Protein AF-C7M973-F1 (afdb_monomer)

Sequence (51 aa):
MTAEFKELKKELDSLLAKVEQLPRTRELSLVITKLEEGTMWLEKEIRKQEK

Structure (mmCIF, N/CA/C/O backbone):
data_AF-C7M973-F1
#
_entry.id   AF-C7M973-F1
#
loop_
_atom_site.group_PDB
_atom_site.id
_atom_site.type_symbol
_atom_site.label_atom_id
_atom_site.label_alt_id
_atom_site.label_comp_id
_atom_site.label_asym_id
_atom_site.label_entity_id
_atom_site.label_seq_id
_atom_site.pdbx_PDB_ins_code
_atom_site.Cartn_x
_atom_site.Cartn_y
_atom_site.Cartn_z
_atom_site.occupancy
_atom_site.B_iso_or_equiv
_atom_site.auth_seq_id
_atom_site.auth_comp_id
_atom_site.auth_asym_id
_atom_site.auth_atom_id
_atom_site.pdbx_PDB_model_num
ATOM 1 N N . MET A 1 1 ? 2.516 3.108 -20.481 1.00 65.25 1 MET A N 1
ATOM 2 C CA . MET A 1 1 ? 2.974 2.070 -19.537 1.00 65.25 1 MET A CA 1
ATOM 3 C C . MET A 1 1 ? 3.715 2.635 -18.339 1.00 65.25 1 MET A C 1
ATOM 5 O O . MET A 1 1 ? 3.070 2.791 -17.317 1.00 65.25 1 MET A O 1
ATOM 9 N N . THR A 1 2 ? 4.994 3.023 -18.405 1.00 76.69 2 THR A N 1
ATOM 10 C CA . THR A 1 2 ? 5.743 3.489 -17.210 1.00 76.69 2 THR A CA 1
ATOM 11 C C . THR A 1 2 ? 5.079 4.647 -16.459 1.00 76.69 2 THR A C 1
ATOM 13 O O . THR A 1 2 ? 5.086 4.656 -15.232 1.00 76.69 2 THR A O 1
ATOM 16 N N . ALA A 1 3 ? 4.468 5.599 -17.172 1.00 87.56 3 ALA A N 1
ATOM 17 C CA . ALA A 1 3 ? 3.715 6.694 -16.555 1.00 87.56 3 ALA A CA 1
ATOM 18 C C . ALA A 1 3 ? 2.468 6.211 -15.784 1.00 87.56 3 ALA A C 1
ATOM 20 O O . ALA A 1 3 ? 2.200 6.708 -14.697 1.00 87.56 3 ALA A O 1
ATOM 21 N N . GLU A 1 4 ? 1.756 5.204 -16.299 1.00 91.75 4 GLU A N 1
ATOM 22 C CA . GLU A 1 4 ? 0.560 4.631 -15.660 1.00 91.75 4 GLU A CA 1
ATOM 23 C C . GLU A 1 4 ? 0.935 3.862 -14.386 1.00 91.75 4 GLU A C 1
ATOM 25 O O . GL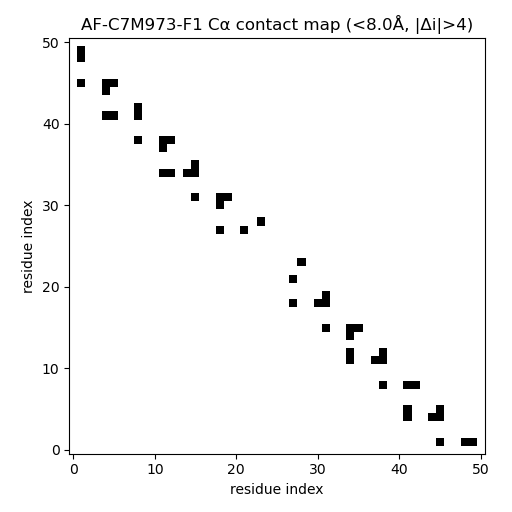U A 1 4 ? 0.280 4.019 -13.361 1.00 91.75 4 GLU A O 1
ATOM 30 N N . PHE A 1 5 ? 2.035 3.096 -14.404 1.00 92.56 5 PHE A N 1
ATOM 31 C CA . PHE A 1 5 ? 2.540 2.417 -13.203 1.00 92.56 5 PHE A CA 1
ATOM 32 C C . PHE A 1 5 ? 2.977 3.407 -12.116 1.00 92.56 5 PHE A C 1
ATOM 34 O O . PHE A 1 5 ? 2.722 3.176 -10.934 1.00 92.56 5 PHE A O 1
ATOM 41 N N . LYS A 1 6 ? 3.621 4.515 -12.507 1.00 93.81 6 LYS A N 1
ATOM 42 C CA . LYS A 1 6 ? 4.041 5.572 -11.576 1.00 93.81 6 LYS A CA 1
ATOM 43 C C . LYS A 1 6 ? 2.848 6.293 -10.952 1.00 93.81 6 LYS A C 1
ATOM 45 O O . LYS A 1 6 ? 2.868 6.525 -9.744 1.00 93.81 6 LYS A O 1
ATOM 50 N N . GLU A 1 7 ? 1.817 6.606 -11.738 1.00 96.25 7 GLU A N 1
ATOM 51 C CA . GLU A 1 7 ? 0.601 7.231 -11.205 1.00 96.25 7 GLU A CA 1
ATOM 52 C C . GLU A 1 7 ? -0.139 6.273 -10.264 1.00 96.25 7 GLU A C 1
ATOM 54 O O . GLU A 1 7 ? -0.448 6.647 -9.135 1.00 96.25 7 GLU A O 1
ATOM 59 N N . LEU A 1 8 ? -0.292 5.001 -10.647 1.00 96.38 8 LEU A N 1
ATOM 60 C CA . LEU A 1 8 ? -0.931 3.995 -9.797 1.00 96.38 8 LEU A CA 1
ATOM 61 C C . LEU A 1 8 ? -0.183 3.793 -8.470 1.00 96.38 8 LEU A C 1
ATOM 63 O O . LEU A 1 8 ? -0.803 3.675 -7.414 1.00 96.38 8 LEU A O 1
ATOM 67 N N . LYS A 1 9 ? 1.156 3.800 -8.494 1.00 96.81 9 LYS A N 1
ATOM 68 C CA . LYS A 1 9 ? 1.965 3.741 -7.268 1.00 96.81 9 LYS A CA 1
ATOM 69 C C . LYS A 1 9 ? 1.675 4.940 -6.357 1.00 96.81 9 LYS A C 1
ATOM 71 O O . LYS A 1 9 ? 1.485 4.765 -5.158 1.00 96.81 9 LYS A O 1
ATOM 76 N N . LYS A 1 10 ? 1.614 6.148 -6.920 1.00 97.06 10 LYS A N 1
ATOM 77 C CA . LYS A 1 10 ? 1.324 7.381 -6.173 1.00 97.06 10 LYS A CA 1
ATOM 78 C C . LYS A 1 10 ? -0.084 7.371 -5.566 1.00 97.06 10 LYS A C 1
ATOM 80 O O . LYS A 1 10 ? -0.270 7.839 -4.440 1.00 97.06 10 LYS A O 1
ATOM 85 N N . GLU A 1 11 ? -1.065 6.832 -6.285 1.00 97.69 11 GLU A N 1
ATOM 86 C CA . GLU A 1 11 ? -2.423 6.625 -5.775 1.00 97.69 11 GLU A CA 1
ATOM 87 C C . GLU A 1 11 ? -2.443 5.641 -4.598 1.00 97.69 11 GLU A C 1
ATOM 89 O O . GLU A 1 11 ? -3.055 5.941 -3.569 1.00 97.69 11 GLU A O 1
ATOM 94 N N . LEU A 1 12 ? -1.727 4.514 -4.703 1.00 97.62 12 LEU A N 1
ATOM 95 C CA . LEU A 1 12 ? -1.600 3.534 -3.618 1.00 97.62 12 LEU A CA 1
ATOM 96 C C . LEU A 1 12 ? -0.908 4.123 -2.386 1.00 97.62 12 LEU A C 1
ATOM 98 O O . LEU A 1 12 ? -1.414 3.955 -1.280 1.00 97.62 12 LEU A O 1
ATOM 102 N N . ASP A 1 13 ? 0.186 4.864 -2.569 1.00 97.88 13 ASP A N 1
ATOM 103 C CA . ASP A 1 13 ? 0.894 5.542 -1.475 1.00 97.88 13 ASP A CA 1
ATOM 104 C C . ASP A 1 13 ? -0.018 6.564 -0.773 1.00 97.88 13 ASP A C 1
ATOM 106 O O . ASP A 1 13 ? -0.050 6.660 0.455 1.00 97.88 13 ASP A O 1
ATOM 110 N N . SER A 1 14 ? -0.825 7.296 -1.548 1.00 98.12 14 SER A N 1
ATOM 111 C CA . SER A 1 14 ? -1.804 8.246 -1.007 1.00 98.12 14 SER A CA 1
ATOM 112 C C . SER A 1 14 ? -2.931 7.549 -0.242 1.00 98.12 14 SER A C 1
ATOM 114 O O . SER A 1 14 ? -3.428 8.081 0.752 1.00 98.12 14 SER A O 1
ATOM 116 N N . LEU A 1 15 ? -3.368 6.374 -0.702 1.00 98.19 15 LEU A N 1
ATOM 117 C CA . LEU A 1 15 ? -4.380 5.572 -0.019 1.00 98.19 15 LEU A CA 1
ATOM 118 C C . LEU A 1 15 ? -3.826 4.953 1.267 1.00 98.19 15 LEU A C 1
ATOM 120 O O . LEU A 1 15 ? -4.500 5.014 2.293 1.00 98.19 15 LEU A O 1
ATOM 124 N N . LEU A 1 16 ? -2.599 4.429 1.235 1.00 98.31 16 LEU A N 1
ATOM 125 C CA . LEU A 1 16 ? -1.891 3.907 2.403 1.00 98.31 16 LEU A CA 1
ATOM 126 C C . LEU A 1 16 ? -1.840 4.959 3.514 1.00 98.31 16 LEU A C 1
ATOM 128 O O . LEU A 1 16 ? -2.344 4.706 4.606 1.00 98.31 16 LEU A O 1
ATOM 132 N N . ALA A 1 17 ? -1.385 6.175 3.196 1.00 98.12 17 ALA A N 1
ATOM 133 C CA . ALA A 1 17 ? -1.324 7.276 4.157 1.00 98.12 17 ALA A CA 1
ATOM 134 C C . ALA A 1 17 ? -2.695 7.625 4.771 1.00 98.12 17 ALA A C 1
ATOM 136 O O . ALA A 1 17 ? -2.781 7.996 5.940 1.00 98.12 17 ALA A O 1
ATOM 137 N N . LYS A 1 18 ? -3.790 7.502 4.005 1.00 98.31 18 LYS A N 1
ATOM 138 C CA . LYS A 1 18 ? -5.155 7.712 4.521 1.00 98.31 18 LYS A CA 1
ATOM 139 C C . LYS A 1 18 ? -5.595 6.585 5.452 1.00 98.31 18 LYS A C 1
ATOM 141 O O . LYS A 1 18 ? -6.227 6.860 6.468 1.00 98.31 18 LYS A O 1
ATOM 146 N N . VAL A 1 19 ? -5.286 5.332 5.117 1.00 97.75 19 VAL A N 1
ATOM 147 C CA . VAL A 1 19 ? -5.662 4.166 5.933 1.00 97.75 19 VAL A CA 1
ATOM 148 C C . VAL A 1 19 ? -4.873 4.136 7.244 1.00 97.75 19 VAL A C 1
ATOM 150 O O . VAL A 1 19 ? -5.442 3.806 8.281 1.00 97.75 19 VAL A O 1
ATOM 153 N N . GLU A 1 20 ? -3.603 4.540 7.232 1.00 97.31 20 GLU A N 1
ATOM 154 C CA . GLU A 1 20 ? -2.767 4.640 8.438 1.00 97.31 20 GLU A CA 1
ATOM 155 C C . GLU A 1 20 ? -3.295 5.644 9.473 1.00 97.31 20 GLU A C 1
ATOM 157 O O . GLU A 1 20 ? -3.024 5.493 10.663 1.00 97.31 20 GLU A O 1
ATOM 162 N N . GLN A 1 21 ? -4.073 6.644 9.046 1.00 97.88 21 GLN A N 1
ATOM 163 C CA . GLN A 1 21 ? -4.712 7.621 9.936 1.00 97.88 21 GLN A CA 1
ATOM 164 C C . GLN A 1 21 ? -6.003 7.103 10.589 1.00 97.88 21 GLN A C 1
ATOM 166 O O . GLN A 1 21 ? -6.532 7.747 11.497 1.00 97.88 21 GLN A O 1
ATOM 171 N N . LEU A 1 22 ? -6.539 5.965 10.136 1.00 97.88 22 LEU A N 1
ATOM 172 C CA . LEU A 1 22 ? -7.758 5.383 10.694 1.00 97.88 22 LEU A CA 1
ATOM 173 C C . LEU A 1 22 ? -7.475 4.649 12.017 1.00 97.88 22 LEU A C 1
ATOM 175 O O . LEU A 1 22 ? -6.356 4.183 12.249 1.00 97.88 22 LEU A O 1
ATOM 179 N N . PRO A 1 23 ? -8.487 4.484 12.891 1.00 97.50 23 PRO A N 1
ATOM 180 C CA . PRO A 1 23 ? -8.342 3.696 14.110 1.00 97.50 23 PRO A CA 1
ATOM 181 C C . PRO A 1 23 ? -7.847 2.288 13.794 1.00 97.50 23 PRO A C 1
ATOM 183 O O . PRO A 1 23 ? -8.436 1.579 12.980 1.00 97.50 23 PRO A O 1
ATOM 186 N N . ARG A 1 24 ? -6.766 1.859 14.444 1.00 95.50 24 ARG A N 1
ATOM 187 C CA . ARG A 1 24 ? -6.151 0.577 14.111 1.00 95.50 24 ARG A CA 1
ATOM 188 C C . ARG A 1 24 ? -7.042 -0.586 14.544 1.00 95.50 24 ARG A C 1
ATOM 190 O O . ARG A 1 24 ? -7.255 -0.811 15.732 1.00 95.50 24 ARG A O 1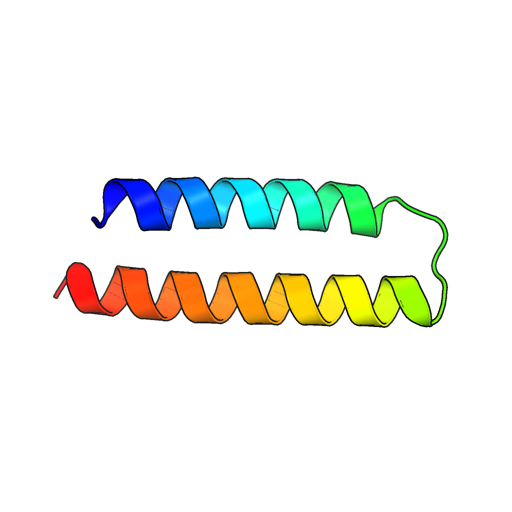
ATOM 197 N N . THR A 1 25 ? -7.507 -1.360 13.568 1.00 98.12 25 THR A N 1
ATOM 198 C CA . THR A 1 25 ? -8.152 -2.663 13.773 1.00 98.12 25 THR A CA 1
ATOM 199 C C . THR A 1 25 ? -7.302 -3.775 13.163 1.00 98.12 25 THR A C 1
ATOM 201 O O . THR A 1 25 ? -6.319 -3.521 12.452 1.00 98.12 25 THR A O 1
ATOM 204 N N . ARG A 1 26 ? -7.666 -5.033 13.431 1.00 98.12 26 ARG A N 1
ATOM 205 C CA . ARG A 1 26 ? -7.034 -6.192 12.791 1.00 98.12 26 ARG A CA 1
ATOM 206 C C . ARG A 1 26 ? -7.204 -6.131 11.271 1.00 98.12 26 ARG A C 1
ATOM 208 O O . ARG A 1 26 ? -6.242 -6.329 10.539 1.00 98.12 26 ARG A O 1
ATOM 215 N N . GLU A 1 27 ? -8.407 -5.823 10.809 1.00 98.19 27 GLU A N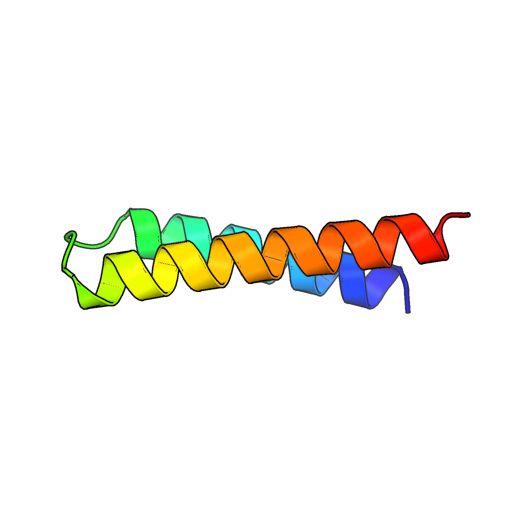 1
ATOM 216 C CA . GLU A 1 27 ? -8.766 -5.735 9.395 1.00 98.19 27 GLU A CA 1
ATOM 217 C C . GLU A 1 27 ? -8.004 -4.599 8.716 1.00 98.19 27 GLU A C 1
ATOM 219 O O . GLU A 1 27 ? -7.407 -4.810 7.666 1.00 98.19 27 GLU A O 1
ATOM 224 N N . LEU A 1 28 ? -7.934 -3.421 9.341 1.00 98.12 28 LEU A N 1
ATOM 225 C CA . LEU A 1 28 ? -7.184 -2.294 8.784 1.00 98.12 28 LEU A CA 1
ATOM 226 C C . LEU A 1 28 ? -5.672 -2.536 8.792 1.00 98.12 28 LEU A C 1
ATOM 228 O O . LEU A 1 28 ? -4.991 -2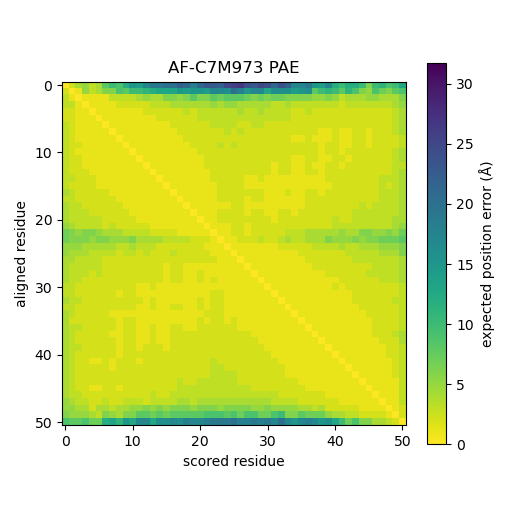.106 7.868 1.00 98.12 28 LEU A O 1
ATOM 232 N N . SER A 1 29 ? -5.145 -3.301 9.753 1.00 98.19 29 SER A N 1
ATOM 233 C CA . SER A 1 29 ? -3.746 -3.752 9.701 1.00 98.19 29 SER A CA 1
ATOM 234 C C . SER A 1 29 ? -3.486 -4.642 8.479 1.00 98.19 29 SER A C 1
ATOM 236 O O . SER A 1 29 ? -2.457 -4.488 7.831 1.00 98.19 29 SER A O 1
ATOM 238 N N . LEU A 1 30 ? -4.426 -5.528 8.123 1.00 98.50 30 LEU A N 1
ATOM 239 C CA . LEU A 1 30 ? -4.324 -6.344 6.907 1.00 98.50 30 LEU A CA 1
ATOM 240 C C . LEU A 1 30 ? -4.420 -5.489 5.638 1.00 98.50 30 LEU A C 1
ATOM 242 O O . LEU A 1 30 ? -3.678 -5.735 4.690 1.00 98.50 30 LEU A O 1
ATOM 246 N N . VAL A 1 31 ? -5.298 -4.482 5.623 1.00 98.31 31 VAL A N 1
ATOM 247 C CA . VAL A 1 31 ? -5.404 -3.535 4.501 1.00 98.31 31 VAL A CA 1
ATOM 248 C C . VAL A 1 31 ? -4.080 -2.801 4.294 1.00 98.31 31 VAL A C 1
ATOM 250 O O . VAL A 1 31 ? -3.582 -2.788 3.173 1.00 98.31 31 VAL A O 1
ATOM 253 N N . ILE A 1 32 ? -3.480 -2.262 5.361 1.00 98.38 32 ILE A N 1
ATOM 254 C CA . ILE A 1 32 ? -2.168 -1.593 5.316 1.00 98.38 32 ILE A CA 1
ATOM 255 C C . ILE A 1 32 ? -1.117 -2.523 4.707 1.00 98.38 32 ILE A C 1
ATOM 257 O O . ILE A 1 32 ? -0.513 -2.169 3.699 1.00 98.38 32 ILE A O 1
ATOM 261 N N . THR A 1 33 ? -0.978 -3.746 5.229 1.00 98.44 33 THR A N 1
ATOM 262 C CA . THR A 1 33 ? 0.000 -4.715 4.710 1.00 98.44 33 THR A CA 1
ATOM 263 C C . THR A 1 33 ? -0.203 -5.011 3.221 1.00 98.44 33 THR A C 1
ATOM 265 O O . THR A 1 33 ? 0.766 -5.119 2.474 1.00 98.44 33 THR A O 1
ATOM 268 N N . LYS A 1 34 ? -1.452 -5.117 2.748 1.00 98.50 34 LYS A N 1
ATOM 269 C CA . LYS A 1 34 ? -1.726 -5.347 1.320 1.00 98.50 34 LYS A CA 1
ATOM 270 C C . LYS A 1 34 ? -1.454 -4.133 0.441 1.00 98.50 34 LYS A C 1
ATOM 272 O O . LYS A 1 34 ? -1.021 -4.316 -0.696 1.00 98.5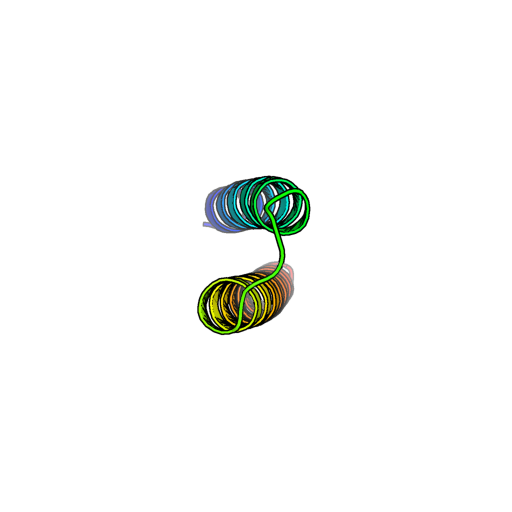0 34 LYS A O 1
ATOM 277 N N . LEU A 1 35 ? -1.642 -2.921 0.954 1.00 98.31 35 LEU A N 1
ATOM 278 C CA . LEU A 1 35 ? -1.246 -1.700 0.251 1.00 98.31 35 LEU A CA 1
ATOM 279 C C . LEU A 1 35 ? 0.283 -1.587 0.155 1.00 98.31 35 LEU A C 1
ATOM 281 O O . LEU A 1 35 ? 0.794 -1.336 -0.934 1.00 98.31 35 LEU A O 1
ATOM 285 N N . GLU A 1 36 ? 1.013 -1.865 1.239 1.00 98.25 36 GLU A N 1
ATOM 286 C CA . GLU A 1 36 ? 2.485 -1.887 1.253 1.00 98.25 36 GLU A CA 1
ATOM 287 C C . GLU A 1 36 ? 3.056 -2.922 0.268 1.00 98.25 36 GLU A C 1
ATOM 289 O O . GLU A 1 36 ? 3.941 -2.606 -0.534 1.00 98.25 36 GLU A O 1
ATOM 294 N N . GLU A 1 37 ? 2.526 -4.153 0.283 1.00 98.50 37 GLU A N 1
ATOM 295 C CA . GLU A 1 37 ? 2.877 -5.191 -0.694 1.00 98.50 37 GLU A CA 1
ATOM 296 C C . GLU A 1 37 ? 2.595 -4.711 -2.128 1.00 98.50 37 GLU A C 1
ATOM 298 O O . GLU A 1 37 ? 3.455 -4.839 -3.003 1.00 98.50 37 GLU A O 1
ATOM 303 N N . GLY A 1 38 ? 1.418 -4.125 -2.377 1.00 97.19 38 GLY A N 1
ATOM 304 C CA . GLY A 1 38 ? 1.031 -3.585 -3.682 1.00 97.19 38 GLY A CA 1
ATOM 305 C C . GLY A 1 38 ? 2.005 -2.524 -4.204 1.00 97.19 38 GLY A C 1
ATOM 306 O O . GLY A 1 38 ? 2.496 -2.644 -5.330 1.00 97.19 38 GLY A O 1
ATOM 307 N N . THR A 1 39 ? 2.356 -1.537 -3.374 1.00 97.50 39 THR A N 1
ATOM 308 C CA . THR A 1 39 ? 3.353 -0.503 -3.704 1.00 97.50 39 THR A CA 1
ATOM 309 C C . THR A 1 39 ? 4.713 -1.122 -4.031 1.00 97.50 39 THR A C 1
ATOM 311 O O . THR A 1 39 ? 5.343 -0.735 -5.020 1.00 97.50 39 THR A O 1
ATOM 314 N N . MET A 1 40 ? 5.173 -2.102 -3.243 1.00 97.62 40 MET A N 1
ATOM 315 C CA . MET A 1 40 ? 6.452 -2.785 -3.474 1.00 97.62 40 MET A CA 1
ATOM 316 C C . MET A 1 40 ? 6.491 -3.481 -4.844 1.00 97.62 40 MET A C 1
ATOM 318 O O . MET A 1 40 ? 7.485 -3.379 -5.571 1.00 97.62 40 MET A O 1
ATOM 322 N N . TRP A 1 41 ? 5.419 -4.189 -5.213 1.00 97.44 41 TRP A N 1
ATOM 323 C CA . TRP A 1 41 ? 5.346 -4.884 -6.499 1.00 97.44 41 TRP A CA 1
ATOM 324 C C . TRP A 1 41 ? 5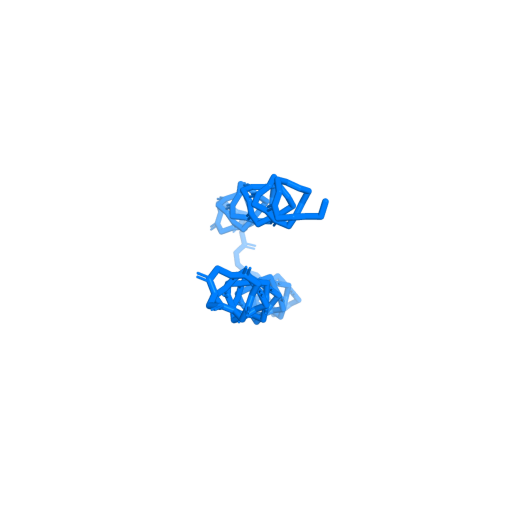.277 -3.916 -7.684 1.00 97.44 41 TRP A C 1
ATOM 326 O O . TRP A 1 41 ? 5.954 -4.157 -8.687 1.00 97.44 41 TRP A O 1
ATOM 336 N N . LEU A 1 42 ? 4.544 -2.804 -7.560 1.00 96.12 42 LEU A N 1
ATOM 337 C CA . LEU A 1 42 ? 4.514 -1.753 -8.586 1.00 96.12 42 LEU A 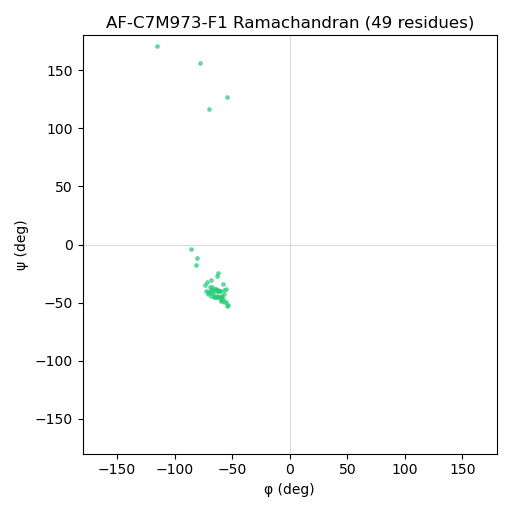CA 1
ATOM 338 C C . LEU A 1 42 ? 5.892 -1.117 -8.786 1.00 96.12 42 LEU A C 1
ATOM 340 O O . LEU A 1 42 ? 6.348 -0.991 -9.920 1.00 96.12 42 LEU A O 1
ATOM 344 N N . GLU A 1 43 ? 6.595 -0.790 -7.701 1.00 95.56 43 GLU A N 1
ATOM 345 C CA . GLU A 1 43 ? 7.965 -0.265 -7.747 1.00 95.56 43 GLU A CA 1
ATOM 346 C C . GLU A 1 43 ? 8.916 -1.231 -8.474 1.00 95.56 43 GLU A C 1
ATOM 348 O O . GLU A 1 43 ? 9.728 -0.822 -9.308 1.00 95.56 43 GLU A O 1
ATOM 353 N N . LYS A 1 44 ? 8.796 -2.537 -8.205 1.00 95.75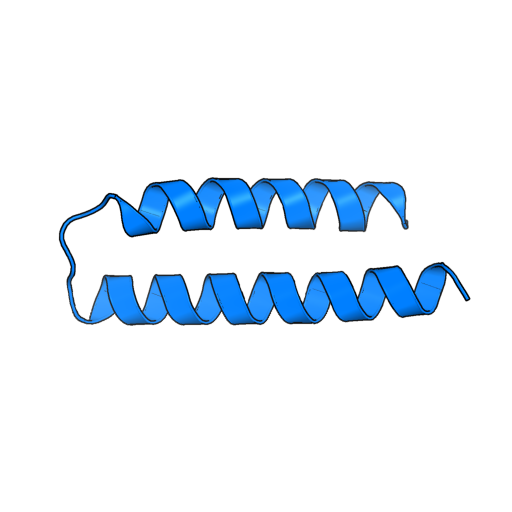 44 LYS A N 1
ATOM 354 C CA . LYS A 1 44 ? 9.589 -3.562 -8.894 1.00 95.75 44 LYS A CA 1
ATOM 355 C C . LYS A 1 44 ? 9.306 -3.591 -10.396 1.00 95.75 44 LYS A C 1
ATOM 357 O O . LYS A 1 44 ? 10.240 -3.789 -11.170 1.00 95.75 44 LYS A O 1
ATOM 362 N N . GLU A 1 45 ? 8.053 -3.419 -10.806 1.00 95.12 45 GLU A N 1
ATOM 363 C CA . GLU A 1 45 ? 7.661 -3.429 -12.216 1.00 95.12 45 GLU A CA 1
ATOM 364 C C . GLU A 1 45 ? 8.115 -2.160 -12.952 1.00 95.12 45 GLU A C 1
ATOM 366 O O . GLU A 1 45 ? 8.661 -2.256 -14.049 1.00 95.12 45 GLU A O 1
ATOM 371 N N . ILE A 1 46 ? 8.021 -0.990 -12.308 1.00 94.75 46 ILE A N 1
ATOM 372 C CA . ILE A 1 46 ? 8.572 0.274 -12.827 1.00 94.75 46 ILE A CA 1
ATOM 373 C C . ILE A 1 46 ? 10.068 0.114 -13.123 1.00 94.75 46 ILE A C 1
ATOM 375 O O . ILE A 1 46 ? 10.510 0.378 -14.239 1.00 94.75 46 ILE A O 1
ATOM 379 N N . ARG A 1 47 ? 10.838 -0.417 -12.164 1.00 94.25 47 ARG A N 1
ATOM 380 C CA . ARG A 1 47 ? 12.290 -0.625 -12.317 1.00 94.25 47 ARG A CA 1
ATOM 381 C C . ARG A 1 47 ? 12.666 -1.607 -13.424 1.00 94.25 47 ARG A C 1
ATOM 383 O O . ARG A 1 47 ? 13.782 -1.535 -13.930 1.00 94.25 47 ARG A O 1
ATOM 390 N N . LYS A 1 48 ? 11.794 -2.561 -13.768 1.00 93.44 48 LYS A N 1
ATOM 391 C CA . LYS A 1 48 ? 12.032 -3.464 -14.905 1.00 93.44 48 LYS A CA 1
ATOM 392 C C . LYS A 1 48 ? 11.850 -2.753 -16.239 1.00 93.44 48 LYS A C 1
ATOM 394 O O . LYS A 1 48 ? 12.558 -3.090 -17.173 1.00 93.44 48 LYS A O 1
ATOM 399 N N . GLN A 1 49 ? 10.906 -1.817 -16.323 1.00 88.94 49 GLN A N 1
ATOM 400 C CA . GLN A 1 49 ? 10.609 -1.082 -17.556 1.00 88.94 49 GLN A CA 1
ATOM 401 C C . GLN A 1 49 ? 11.566 0.093 -17.804 1.00 88.94 49 GLN A C 1
ATOM 403 O O . GLN A 1 49 ? 11.628 0.603 -18.916 1.00 88.94 49 GLN A O 1
ATOM 408 N N . GLU A 1 50 ? 12.287 0.545 -16.775 1.00 85.69 50 GLU A N 1
ATOM 409 C CA . GLU A 1 50 ? 13.330 1.578 -16.879 1.00 85.69 50 GLU A CA 1
ATOM 410 C C . GLU A 1 50 ? 14.717 1.022 -17.259 1.00 85.69 50 GLU A C 1
ATOM 412 O O . GLU A 1 50 ? 15.654 1.801 -17.435 1.00 85.69 50 GLU A O 1
ATOM 417 N N . LYS A 1 51 ? 14.854 -0.306 -17.369 1.00 67.31 51 LYS A N 1
ATOM 418 C CA . LYS A 1 51 ? 16.055 -1.005 -17.850 1.00 67.31 51 LYS A CA 1
ATOM 419 C C . LYS A 1 51 ? 15.908 -1.398 -19.312 1.00 67.31 51 LYS A C 1
ATOM 421 O O . LYS A 1 51 ? 16.948 -1.368 -20.002 1.00 67.31 51 LYS A O 1
#
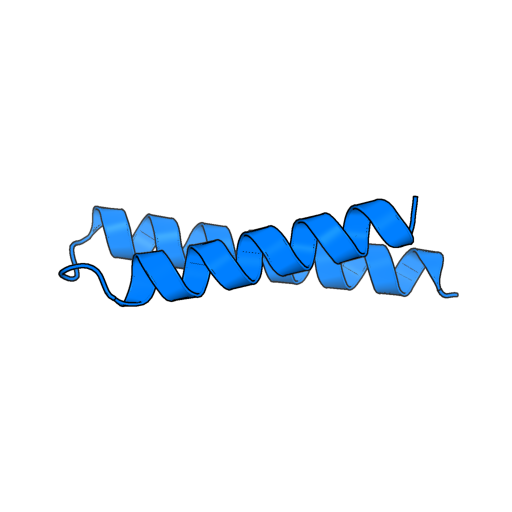
Nearest PDB structures (foldseek):
  5ofa-assembly1_B  TM=8.353E-01  e=1.785E+00  Homo sapiens
  7wb4-assembly1_K  TM=9.666E-01  e=4.659E+00  Xenopus laevis
  9cpc-assembly1_2K  TM=9.181E-01  e=7.028E+00  Sus scrofa

Organism: Capnocytophaga ochracea (strain ATCC 27872 / DSM 7271 / CCUG 9716 / JCM 12966 / NCTC 12371 / SS31 / VPI 2845) (NCBI:txid521097)

InterPro domains:
  IPR056098 Acb2/Tad1, hairpin domain [PF24729] (4-46)

Foldseek 3Di:
DLVVLVVVLVVLVVVLVVLVPDDDDPVSVVVNVVSVVVSVVSVVVSVVVVD

Radius of gyration: 12.37 Å; Cα contacts (8 Å, |Δi|>4): 26; chains: 1; bounding box: 25×15×34 Å

Solvent-accessible surface area (backbone atoms only — not comparable to full-atom values): 2938 Å² total; per-residue (Å²): 106,70,67,58,50,53,50,53,36,52,52,45,54,55,48,40,60,56,57,72,72,45,84,88,43,74,67,54,51,52,50,47,53,52,42,54,52,48,42,53,54,44,53,54,51,47,59,61,75,78,106

Mean predicted aligned error: 2.76 Å

Secondary structure (DSSP, 8-state):
-HHHHHHHHHHHHHHHHHHHTSPP-HHHHHHHHHHHHHHHHHHHHHHHHT-

pLDDT: mean 94.84, std 6.97, range [65.25, 98.5]